Protein AF-A0A2V3UA04-F1 (afdb_monomer_lite)

Structure (mmCIF, N/CA/C/O backbone):
data_AF-A0A2V3UA04-F1
#
_entry.id   AF-A0A2V3UA04-F1
#
loop_
_atom_site.group_PDB
_atom_site.id
_atom_site.type_symbol
_atom_site.label_atom_id
_atom_site.label_alt_id
_atom_site.label_comp_id
_atom_site.label_asym_id
_atom_site.label_entity_id
_atom_site.label_seq_id
_atom_site.pdbx_PDB_ins_code
_atom_site.Cartn_x
_atom_site.Cartn_y
_atom_site.Cartn_z
_atom_site.occupancy
_atom_site.B_iso_or_equiv
_atom_site.auth_seq_id
_atom_site.auth_comp_id
_atom_site.auth_asym_id
_atom_site.auth_atom_id
_atom_site.pdbx_PDB_model_num
ATOM 1 N N . MET A 1 1 ? -0.237 -4.476 -27.312 1.00 54.16 1 MET A N 1
ATOM 2 C CA . MET A 1 1 ? 0.083 -3.235 -26.568 1.00 54.16 1 MET A CA 1
ATOM 3 C C . MET A 1 1 ? 1.028 -3.452 -25.384 1.00 54.16 1 MET A C 1
ATOM 5 O O . MET A 1 1 ? 1.980 -2.697 -25.286 1.00 54.16 1 MET A O 1
ATOM 9 N N . PHE A 1 2 ? 0.865 -4.480 -24.538 1.00 54.19 2 PHE A N 1
ATOM 10 C CA . PHE A 1 2 ? 1.756 -4.680 -23.375 1.00 54.19 2 PHE A CA 1
ATOM 11 C C . PHE A 1 2 ? 3.191 -5.152 -23.699 1.00 54.19 2 PHE A C 1
ATOM 13 O O . PHE A 1 2 ? 4.111 -4.818 -22.963 1.00 54.19 2 PHE A O 1
ATOM 20 N N . GLY A 1 3 ? 3.420 -5.860 -24.814 1.00 55.09 3 GLY A N 1
ATOM 21 C CA . GLY A 1 3 ? 4.764 -6.340 -25.191 1.00 55.09 3 GLY A CA 1
ATOM 22 C C . GLY A 1 3 ? 5.739 -5.249 -25.660 1.00 55.09 3 GLY A C 1
ATOM 23 O O . GLY A 1 3 ? 6.942 -5.384 -25.476 1.00 55.09 3 GLY A O 1
ATOM 24 N N . ALA A 1 4 ? 5.235 -4.139 -26.211 1.00 56.72 4 ALA A N 1
ATOM 25 C CA . ALA A 1 4 ? 6.080 -3.044 -26.696 1.00 56.72 4 ALA A CA 1
ATOM 26 C C . ALA A 1 4 ? 6.646 -2.181 -25.553 1.00 56.72 4 ALA A C 1
ATOM 28 O O . ALA A 1 4 ? 7.722 -1.611 -25.698 1.00 56.72 4 ALA A O 1
ATOM 29 N N . LEU A 1 5 ? 5.974 -2.134 -24.393 1.00 55.94 5 LEU A N 1
ATOM 30 C CA . LEU A 1 5 ? 6.464 -1.401 -23.218 1.00 55.94 5 LEU A CA 1
ATOM 31 C C . LEU A 1 5 ? 7.797 -1.965 -22.694 1.00 55.94 5 LEU A C 1
ATOM 33 O O . LEU A 1 5 ? 8.631 -1.213 -22.198 1.00 55.94 5 LEU A O 1
ATOM 37 N N . PHE A 1 6 ? 8.018 -3.274 -22.843 1.00 56.72 6 PHE A N 1
ATOM 38 C CA . PHE A 1 6 ? 9.241 -3.946 -22.396 1.00 56.72 6 PHE A CA 1
ATOM 39 C C . PHE A 1 6 ? 10.462 -3.670 -23.281 1.00 56.72 6 PHE A C 1
ATOM 41 O O . PHE A 1 6 ? 11.583 -3.882 -22.833 1.00 56.72 6 PHE A O 1
ATOM 48 N N . LEU A 1 7 ? 10.267 -3.181 -24.511 1.00 62.06 7 LEU A N 1
ATOM 49 C CA . LEU A 1 7 ? 11.357 -2.916 -25.458 1.00 62.06 7 LEU A CA 1
ATOM 50 C C . LEU A 1 7 ? 11.859 -1.466 -25.425 1.00 62.06 7 LEU A C 1
ATOM 52 O O . LEU A 1 7 ? 12.916 -1.183 -25.981 1.00 62.06 7 LEU A O 1
ATOM 56 N N . VAL A 1 8 ? 11.117 -0.549 -24.794 1.00 74.31 8 VAL A N 1
ATOM 57 C CA . VAL A 1 8 ? 11.408 0.899 -24.840 1.00 74.31 8 VAL A CA 1
ATOM 58 C C . VAL A 1 8 ? 11.777 1.467 -23.466 1.00 74.31 8 VAL A C 1
ATOM 60 O O . VAL A 1 8 ? 12.447 2.495 -23.379 1.00 74.31 8 VAL A O 1
ATOM 63 N N . LEU A 1 9 ? 11.372 0.815 -22.373 1.00 83.44 9 LEU A N 1
ATOM 64 C CA . LEU A 1 9 ? 11.685 1.299 -21.031 1.00 83.44 9 LEU A CA 1
ATOM 65 C C . LEU A 1 9 ? 13.123 0.939 -20.622 1.00 83.44 9 LEU A C 1
ATOM 67 O O . LEU A 1 9 ? 13.542 -0.206 -20.806 1.00 83.44 9 LEU A O 1
ATOM 71 N N . PRO A 1 10 ? 13.876 1.873 -20.006 1.00 89.75 10 PRO A N 1
ATOM 72 C CA . PRO A 1 10 ? 15.191 1.572 -19.456 1.00 89.75 10 PRO A CA 1
ATOM 73 C C . PRO A 1 10 ? 15.128 0.413 -18.458 1.00 89.75 10 PRO A C 1
ATOM 75 O O . PRO A 1 10 ? 14.186 0.317 -17.666 1.00 89.75 10 PRO A O 1
ATOM 78 N N . ALA A 1 11 ? 16.171 -0.421 -18.430 1.00 89.25 11 ALA A N 1
ATOM 79 C CA . ALA A 1 11 ? 16.229 -1.600 -17.564 1.00 89.25 11 ALA A CA 1
ATOM 80 C C . ALA A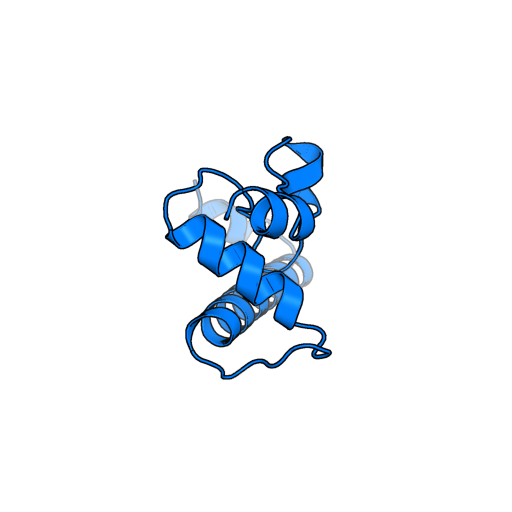 1 11 ? 15.950 -1.278 -16.083 1.00 89.25 11 ALA A C 1
ATOM 82 O O . ALA A 1 11 ? 15.252 -2.032 -15.412 1.00 89.25 11 ALA A O 1
ATOM 83 N N . GLY A 1 12 ? 16.418 -0.126 -15.584 1.00 92.31 12 GLY A N 1
ATOM 84 C CA . GLY A 1 12 ? 16.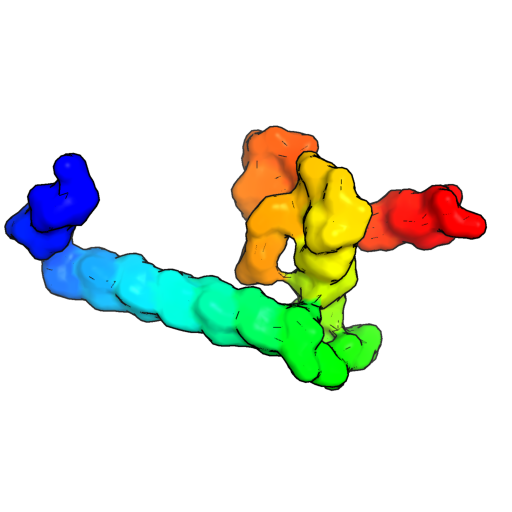139 0.322 -14.215 1.00 92.31 12 GLY A CA 1
ATOM 85 C C . GLY A 1 12 ? 14.654 0.598 -13.941 1.00 92.31 12 GLY A C 1
ATOM 86 O O . GLY A 1 12 ? 14.157 0.252 -12.872 1.00 92.31 12 GLY A O 1
ATOM 87 N N . VAL A 1 13 ? 13.920 1.156 -14.911 1.00 91.25 13 VAL A N 1
ATOM 88 C CA . VAL A 1 13 ? 12.470 1.392 -14.791 1.00 91.25 13 VAL A CA 1
ATOM 89 C C . VAL A 1 13 ? 11.721 0.064 -14.785 1.00 91.25 13 VAL A C 1
ATOM 91 O O . VAL A 1 13 ? 10.855 -0.148 -13.939 1.00 91.25 13 VAL A O 1
ATOM 94 N N . LEU A 1 14 ? 12.088 -0.855 -15.682 1.00 89.12 14 LEU A N 1
ATOM 95 C CA . LEU A 1 14 ? 11.507 -2.198 -15.725 1.00 89.12 14 LEU A CA 1
ATOM 96 C C . LEU A 1 14 ? 11.761 -2.964 -14.423 1.00 89.12 14 LEU A C 1
ATOM 98 O O . LEU A 1 14 ? 10.831 -3.547 -13.869 1.00 89.12 14 LEU A O 1
ATOM 102 N N . ALA A 1 15 ? 12.988 -2.910 -13.898 1.00 92.50 15 ALA A N 1
ATOM 103 C CA . ALA A 1 15 ? 13.337 -3.517 -12.619 1.00 92.50 15 ALA A CA 1
ATOM 104 C C . ALA A 1 15 ? 12.529 -2.908 -11.462 1.00 92.50 15 ALA A C 1
ATOM 106 O O . ALA A 1 15 ? 12.012 -3.646 -10.626 1.00 92.50 15 ALA A O 1
ATOM 107 N N . GLY A 1 16 ? 12.356 -1.583 -11.439 1.00 94.75 16 GLY A N 1
ATOM 108 C CA . GLY A 1 16 ? 11.530 -0.895 -10.445 1.0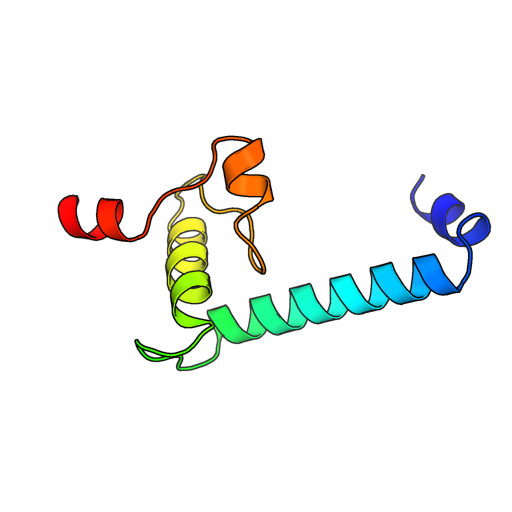0 94.75 16 GLY A CA 1
ATOM 109 C C . GLY A 1 16 ? 10.052 -1.294 -10.509 1.00 94.75 16 GLY A C 1
ATOM 110 O O . GLY A 1 16 ? 9.453 -1.588 -9.476 1.00 94.75 16 GLY A O 1
ATOM 111 N N . LEU A 1 17 ? 9.470 -1.370 -11.711 1.00 93.38 17 LEU A N 1
ATOM 112 C CA . LEU A 1 17 ? 8.091 -1.828 -11.912 1.00 93.38 17 LEU A CA 1
ATOM 113 C C . LEU A 1 17 ? 7.913 -3.291 -11.489 1.00 93.38 17 LEU A C 1
ATOM 115 O O . LEU A 1 17 ? 6.954 -3.610 -10.788 1.00 93.38 17 LEU A O 1
ATOM 119 N N . ALA A 1 18 ? 8.847 -4.169 -11.864 1.00 94.19 18 ALA A N 1
ATOM 120 C CA . ALA A 1 18 ? 8.824 -5.574 -11.471 1.00 94.19 18 ALA A CA 1
ATOM 121 C C . ALA A 1 18 ? 8.936 -5.734 -9.949 1.00 94.19 18 ALA A C 1
ATOM 123 O O . ALA A 1 18 ? 8.137 -6.446 -9.344 1.00 94.19 18 ALA A O 1
ATOM 124 N N . LEU A 1 19 ? 9.872 -5.024 -9.312 1.00 96.75 19 LEU A N 1
ATOM 125 C CA . LEU A 1 19 ? 10.027 -5.036 -7.860 1.00 96.75 19 LEU A CA 1
ATOM 126 C C . LEU A 1 19 ? 8.775 -4.498 -7.155 1.00 96.75 19 LEU A C 1
ATOM 128 O O . LEU A 1 19 ? 8.311 -5.099 -6.188 1.00 96.75 19 LEU A O 1
ATOM 132 N N . GLY A 1 20 ? 8.194 -3.406 -7.657 1.00 95.56 20 GLY A N 1
ATOM 133 C CA . GLY A 1 20 ? 6.944 -2.851 -7.141 1.00 95.56 20 GLY A CA 1
ATOM 134 C C . GLY A 1 20 ? 5.775 -3.832 -7.257 1.00 95.56 20 GLY A C 1
ATOM 135 O O . GLY A 1 20 ? 4.996 -3.979 -6.316 1.00 95.56 20 GLY A O 1
ATOM 136 N N . TYR A 1 21 ? 5.684 -4.560 -8.371 1.00 96.06 21 TYR A N 1
ATOM 137 C CA . TYR A 1 21 ? 4.669 -5.592 -8.571 1.00 96.06 21 TYR A CA 1
ATOM 138 C C . TYR A 1 21 ? 4.856 -6.788 -7.626 1.00 96.06 21 TYR A C 1
ATOM 140 O O . TYR A 1 21 ? 3.890 -7.260 -7.026 1.00 96.06 21 TYR A O 1
ATOM 148 N N . LEU A 1 22 ? 6.098 -7.234 -7.413 1.00 97.44 22 LEU A N 1
ATOM 149 C CA . LEU A 1 22 ? 6.403 -8.280 -6.433 1.00 97.44 22 LEU A CA 1
ATOM 150 C C . LEU A 1 22 ? 6.057 -7.838 -5.006 1.00 97.44 22 LEU A C 1
ATOM 152 O O . LEU A 1 22 ? 5.444 -8.603 -4.262 1.00 97.44 22 LEU A O 1
ATOM 156 N N . ALA A 1 23 ? 6.385 -6.598 -4.632 1.00 96.44 23 ALA A N 1
ATOM 157 C CA . ALA A 1 23 ? 6.007 -6.029 -3.341 1.00 96.44 23 ALA A CA 1
ATOM 158 C C . ALA A 1 23 ? 4.480 -5.960 -3.171 1.00 96.44 23 ALA A C 1
ATOM 160 O O . ALA A 1 23 ? 3.966 -6.301 -2.105 1.00 96.44 23 ALA A O 1
ATOM 161 N N . TYR A 1 24 ? 3.751 -5.582 -4.227 1.00 97.06 24 TYR A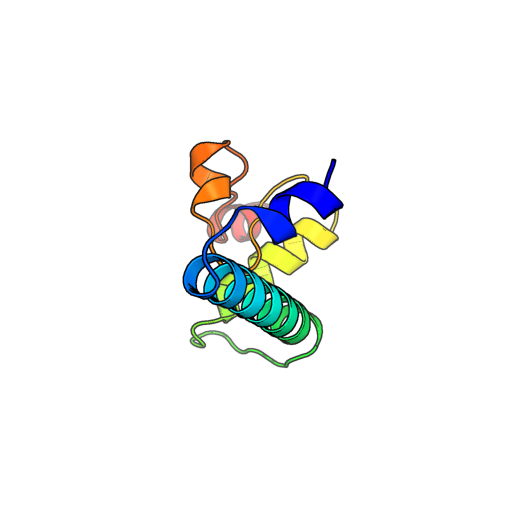 N 1
ATOM 162 C CA . TYR A 1 24 ? 2.290 -5.610 -4.250 1.00 97.06 24 TYR A CA 1
ATOM 163 C C . TYR A 1 24 ? 1.741 -7.021 -3.994 1.00 97.06 24 TYR A C 1
ATOM 165 O O . TYR A 1 24 ? 0.932 -7.189 -3.082 1.00 97.06 24 TYR A O 1
ATOM 173 N N . ILE A 1 25 ? 2.216 -8.040 -4.724 1.00 97.81 25 ILE A N 1
ATOM 174 C CA . ILE A 1 25 ? 1.786 -9.437 -4.533 1.00 97.81 25 ILE A CA 1
ATOM 175 C C . ILE A 1 25 ? 2.092 -9.912 -3.111 1.00 97.81 25 ILE A C 1
ATOM 177 O O . ILE A 1 25 ? 1.229 -10.500 -2.459 1.00 97.81 25 ILE A O 1
ATOM 181 N N . ALA A 1 26 ? 3.302 -9.653 -2.613 1.00 97.31 26 ALA A N 1
ATOM 182 C CA . ALA A 1 26 ? 3.715 -10.079 -1.281 1.00 97.31 26 ALA A CA 1
ATOM 183 C C . ALA A 1 26 ? 2.841 -9.448 -0.187 1.00 97.31 26 ALA A C 1
ATOM 185 O O . ALA A 1 26 ? 2.371 -10.147 0.712 1.00 97.31 26 ALA A O 1
ATOM 186 N N . ALA A 1 27 ? 2.569 -8.144 -0.282 1.00 96.94 27 ALA A N 1
ATOM 187 C CA . ALA A 1 27 ? 1.691 -7.448 0.649 1.00 96.94 27 ALA A CA 1
ATOM 188 C C . ALA A 1 27 ? 0.248 -7.961 0.566 1.00 96.94 27 ALA A C 1
ATOM 190 O O . ALA A 1 27 ? -0.353 -8.217 1.607 1.00 96.94 27 ALA A O 1
ATOM 191 N N . HIS A 1 28 ? -0.278 -8.169 -0.647 1.00 97.62 28 HIS A N 1
ATOM 192 C CA . HIS A 1 28 ? -1.604 -8.745 -0.878 1.00 97.62 28 HIS A CA 1
ATOM 193 C C . HIS A 1 28 ? -1.735 -10.125 -0.219 1.00 97.62 28 HIS A C 1
ATOM 195 O O . HIS A 1 28 ? -2.660 -10.383 0.551 1.00 97.62 28 HIS A O 1
ATOM 201 N N . HIS A 1 29 ? -0.746 -10.991 -0.438 1.00 97.81 29 HIS A N 1
ATOM 202 C CA . HIS A 1 29 ? -0.677 -12.300 0.198 1.00 97.81 29 HIS A CA 1
ATOM 203 C C . HIS A 1 29 ? -0.621 -12.183 1.732 1.00 97.81 29 HIS A C 1
ATOM 205 O O . HIS A 1 29 ? -1.373 -12.855 2.439 1.00 97.81 29 HIS A O 1
ATOM 211 N N . ALA A 1 30 ? 0.220 -11.297 2.271 1.00 97.69 30 ALA A N 1
ATOM 212 C CA . ALA A 1 30 ? 0.333 -11.092 3.713 1.00 97.69 30 ALA A CA 1
ATOM 213 C C . ALA A 1 30 ? -0.992 -10.633 4.346 1.00 97.69 30 ALA A C 1
ATOM 215 O O . ALA A 1 30 ? -1.403 -11.179 5.371 1.00 97.69 30 ALA A O 1
ATOM 216 N N . VAL A 1 31 ? -1.700 -9.672 3.742 1.00 97.06 31 VAL A N 1
ATOM 217 C CA . VAL A 1 31 ? -2.964 -9.169 4.308 1.00 97.06 31 VAL A CA 1
ATOM 218 C C . VAL A 1 31 ? -4.086 -10.209 4.286 1.00 97.06 31 VAL A C 1
ATOM 220 O O . VAL A 1 31 ? -4.916 -10.209 5.198 1.00 97.06 31 VAL A O 1
ATOM 223 N N . HIS A 1 32 ? -4.078 -11.132 3.321 1.00 96.75 32 HIS A N 1
ATOM 224 C CA . HIS A 1 32 ? -5.013 -12.256 3.289 1.00 96.75 32 HIS A CA 1
ATOM 225 C C . HIS A 1 32 ? -4.661 -13.359 4.288 1.00 96.75 32 HIS A C 1
ATOM 227 O O . HIS A 1 32 ? -5.536 -13.836 5.011 1.00 96.75 32 HIS A O 1
ATOM 233 N N . HIS A 1 33 ? -3.394 -13.770 4.341 1.00 96.94 33 HIS A N 1
ATOM 234 C CA . HIS A 1 33 ? -3.028 -15.053 4.944 1.00 96.94 33 HIS A CA 1
ATOM 235 C C . HIS A 1 33 ? -2.319 -14.937 6.296 1.00 96.94 33 HIS A C 1
ATOM 237 O O . HIS A 1 33 ? -2.327 -15.892 7.073 1.00 96.94 33 HIS A O 1
ATOM 243 N N . TRP A 1 34 ? -1.724 -13.790 6.634 1.00 97.19 34 TRP A N 1
ATOM 244 C CA . TRP A 1 34 ? -1.001 -13.641 7.899 1.00 97.19 34 TRP A CA 1
ATOM 245 C C . TRP A 1 34 ? -1.911 -13.216 9.052 1.00 97.19 34 TRP A C 1
ATOM 247 O O . TRP A 1 34 ? -2.869 -12.451 8.894 1.00 97.19 34 TRP A O 1
ATOM 257 N N . ARG A 1 35 ? -1.571 -13.659 10.266 1.00 95.75 35 ARG A N 1
ATOM 258 C CA . ARG A 1 35 ? -2.191 -13.194 11.516 1.00 95.75 35 ARG A CA 1
ATOM 259 C C . ARG A 1 35 ? -1.563 -11.866 11.951 1.00 95.75 35 ARG A C 1
ATOM 261 O O . ARG A 1 35 ? -0.604 -11.842 12.708 1.00 95.75 35 ARG A O 1
ATOM 268 N N . ILE A 1 36 ? -2.109 -10.763 11.446 1.00 94.81 36 ILE A N 1
ATOM 269 C CA . ILE A 1 36 ? -1.654 -9.398 11.750 1.00 94.81 36 ILE A CA 1
ATOM 270 C C . ILE A 1 36 ? -2.541 -8.809 12.857 1.00 94.81 36 ILE A C 1
ATOM 272 O O . ILE A 1 36 ? -3.751 -8.683 12.666 1.00 94.81 36 ILE A O 1
ATOM 276 N N . ALA A 1 37 ? -1.942 -8.460 13.999 1.00 93.00 37 ALA A N 1
ATOM 277 C CA . ALA A 1 37 ? -2.632 -7.926 15.177 1.00 93.00 37 ALA A CA 1
ATOM 278 C C . ALA A 1 37 ? -2.681 -6.380 15.191 1.00 93.00 37 ALA A C 1
ATOM 280 O O . ALA A 1 37 ? -1.856 -5.739 14.525 1.00 93.00 37 ALA A O 1
ATOM 281 N N . PRO A 1 38 ? -3.612 -5.763 15.952 1.00 92.94 38 PRO A N 1
ATOM 282 C CA . PRO A 1 38 ? -3.615 -4.319 16.186 1.00 92.94 38 PRO A CA 1
ATOM 283 C C . PRO A 1 38 ? -2.251 -3.817 16.683 1.00 92.94 38 PRO A C 1
ATOM 285 O O . PRO A 1 38 ? -1.605 -4.474 17.493 1.00 92.94 38 PRO A O 1
ATOM 288 N N . GLY A 1 39 ? -1.808 -2.660 16.187 1.00 90.44 39 GLY A N 1
ATOM 289 C CA . GLY A 1 39 ? -0.480 -2.097 16.476 1.00 90.44 39 GLY A CA 1
ATOM 290 C C . GLY A 1 39 ? 0.601 -2.465 15.452 1.00 90.44 39 GLY A C 1
ATOM 291 O O . GLY A 1 39 ? 1.599 -1.759 15.345 1.00 90.44 39 GLY A O 1
ATOM 292 N N . HIS A 1 40 ? 0.390 -3.495 14.625 1.00 93.88 40 HIS A N 1
ATOM 293 C CA . HIS A 1 40 ? 1.285 -3.781 13.503 1.00 93.88 40 HIS A CA 1
ATOM 294 C C . HIS A 1 40 ? 1.068 -2.785 12.354 1.00 93.88 40 HIS A C 1
ATOM 296 O O . HIS A 1 40 ? -0.066 -2.461 12.000 1.00 93.88 40 HIS A O 1
ATOM 302 N N . LEU A 1 41 ? 2.148 -2.388 11.676 1.00 91.06 41 LEU A N 1
ATOM 303 C CA . LEU A 1 41 ? 2.122 -1.424 10.561 1.00 91.06 41 LEU A CA 1
ATOM 304 C C . LEU A 1 41 ? 1.169 -1.805 9.409 1.00 91.06 41 LEU A C 1
ATOM 306 O O . LEU A 1 41 ? 0.597 -0.941 8.751 1.00 91.06 41 LEU A O 1
ATOM 310 N N . LEU A 1 42 ? 0.961 -3.104 9.182 1.00 93.31 42 LEU A N 1
ATOM 311 C CA . LEU A 1 42 ? 0.134 -3.644 8.102 1.00 93.31 42 LEU A CA 1
ATOM 312 C C . LEU A 1 42 ? -1.318 -3.850 8.532 1.00 93.31 42 LEU A C 1
ATOM 314 O O . LEU A 1 42 ? -2.169 -4.134 7.692 1.00 93.31 42 LEU A O 1
ATOM 318 N N . TYR A 1 43 ? -1.625 -3.701 9.825 1.00 94.12 43 TYR A N 1
ATOM 319 C CA . TYR A 1 43 ? -2.959 -3.966 10.352 1.00 94.12 43 TYR A CA 1
ATOM 320 C C . TYR A 1 43 ? -4.013 -3.112 9.645 1.00 94.12 43 TYR A C 1
ATOM 322 O O . TYR A 1 43 ? -5.049 -3.615 9.216 1.00 94.12 43 TYR A O 1
ATOM 330 N N . GLY A 1 44 ? -3.713 -1.829 9.426 1.00 94.06 44 GLY A N 1
ATOM 331 C CA . GLY A 1 44 ? -4.618 -0.936 8.711 1.00 94.06 44 GLY A CA 1
ATOM 332 C C . GLY A 1 44 ? -4.862 -1.349 7.256 1.00 94.06 44 GLY A C 1
ATOM 333 O O . GLY A 1 44 ? -5.985 -1.217 6.778 1.00 94.06 44 GLY A O 1
ATOM 334 N N . LEU A 1 45 ? -3.842 -1.853 6.552 1.00 95.12 45 LEU A N 1
ATOM 335 C CA . LEU A 1 45 ? -3.998 -2.368 5.185 1.00 95.12 45 LEU A CA 1
ATOM 336 C C . LEU A 1 45 ? -4.854 -3.637 5.183 1.00 95.12 45 LEU A C 1
ATOM 338 O O . LEU A 1 45 ? -5.783 -3.738 4.389 1.00 95.12 45 LEU A O 1
ATOM 342 N N . LYS A 1 46 ? -4.626 -4.542 6.143 1.00 95.81 46 LYS A N 1
ATOM 343 C CA . LYS A 1 46 ? -5.413 -5.769 6.290 1.00 95.81 46 LYS A CA 1
ATOM 344 C C . LYS A 1 46 ? -6.903 -5.503 6.453 1.00 95.81 46 LYS A C 1
ATOM 346 O O . LYS A 1 46 ? -7.705 -6.110 5.751 1.00 95.81 46 LYS A O 1
ATOM 351 N N . ILE A 1 47 ? -7.282 -4.604 7.360 1.00 94.56 47 ILE A N 1
ATOM 352 C CA . ILE A 1 47 ? -8.703 -4.329 7.595 1.00 94.56 47 ILE A CA 1
ATOM 353 C C . ILE A 1 47 ? -9.349 -3.674 6.368 1.00 94.56 47 ILE A C 1
ATOM 355 O O . ILE A 1 47 ? -10.443 -4.075 5.985 1.00 94.56 47 ILE A O 1
ATOM 359 N N . ARG A 1 48 ? -8.672 -2.720 5.714 1.00 95.12 48 ARG A N 1
ATOM 360 C CA . ARG A 1 48 ? -9.196 -2.073 4.496 1.00 95.12 48 ARG A CA 1
ATOM 361 C C . ARG A 1 48 ? -9.372 -3.060 3.347 1.00 95.12 48 ARG A C 1
ATOM 363 O O . ARG A 1 48 ? -10.418 -3.058 2.711 1.00 95.12 48 ARG A O 1
ATOM 370 N N . HIS A 1 49 ? -8.392 -3.932 3.137 1.00 95.94 49 HIS A N 1
ATOM 371 C CA . HIS A 1 49 ? -8.457 -4.951 2.095 1.00 95.94 49 HIS A CA 1
ATOM 372 C C . HIS A 1 49 ? -9.552 -5.988 2.372 1.00 95.94 49 HIS A C 1
ATOM 374 O O . HIS A 1 49 ? -10.298 -6.380 1.480 1.00 95.94 49 HIS A O 1
ATOM 380 N N . ALA A 1 50 ? -9.732 -6.373 3.638 1.00 94.62 50 ALA A N 1
ATOM 381 C CA . ALA A 1 50 ? -10.852 -7.218 4.034 1.00 94.62 50 ALA A CA 1
ATOM 382 C C . ALA A 1 50 ? -12.212 -6.548 3.763 1.00 94.62 50 ALA A C 1
ATOM 384 O O . ALA A 1 50 ? -13.147 -7.238 3.377 1.00 94.62 50 ALA A O 1
ATOM 385 N N . MET A 1 51 ? -12.338 -5.223 3.929 1.00 92.44 51 MET A N 1
ATOM 386 C CA . MET A 1 51 ? -13.562 -4.493 3.560 1.00 92.44 51 MET A CA 1
ATOM 387 C C . MET A 1 51 ? -13.832 -4.560 2.059 1.00 92.44 51 MET A C 1
ATOM 389 O O . MET A 1 51 ? -14.944 -4.897 1.670 1.00 92.44 51 MET A O 1
ATOM 393 N N . HIS A 1 52 ? -12.810 -4.303 1.241 1.00 94.69 52 HIS A N 1
ATOM 394 C CA . HIS A 1 52 ? -12.907 -4.406 -0.212 1.00 94.69 52 HIS A CA 1
ATOM 395 C C . HIS A 1 52 ? -13.438 -5.788 -0.642 1.00 94.69 52 HIS A C 1
ATOM 397 O O . HIS A 1 52 ? -14.423 -5.894 -1.369 1.00 94.69 52 HIS A O 1
ATOM 403 N N . HIS A 1 53 ? -12.883 -6.868 -0.082 1.00 95.31 53 HIS A N 1
ATOM 404 C CA . HIS A 1 53 ? -13.345 -8.232 -0.369 1.00 95.31 53 HIS A CA 1
ATOM 405 C C . HIS A 1 53 ? -14.729 -8.587 0.182 1.00 95.31 53 HIS A C 1
ATOM 407 O O . HIS A 1 53 ? -15.330 -9.552 -0.286 1.00 95.31 53 HIS A O 1
ATOM 413 N N . ARG A 1 54 ? -15.260 -7.832 1.151 1.00 91.88 54 ARG A N 1
ATOM 414 C CA . ARG A 1 54 ? -16.651 -7.996 1.605 1.00 91.88 54 ARG A CA 1
ATOM 415 C C . ARG A 1 54 ? -17.675 -7.437 0.611 1.00 91.88 54 ARG A C 1
ATOM 417 O O . ARG A 1 54 ? -18.865 -7.562 0.872 1.00 91.88 54 ARG A O 1
ATOM 424 N N . GLY A 1 55 ? -17.229 -6.867 -0.510 1.00 83.62 55 GLY A N 1
ATOM 425 C CA . GLY A 1 55 ? -18.095 -6.326 -1.557 1.00 83.62 55 GLY A CA 1
ATOM 426 C C . GLY A 1 55 ? -18.300 -4.816 -1.467 1.00 83.62 55 GLY A C 1
ATOM 427 O O . GLY A 1 55 ? -19.115 -4.275 -2.206 1.00 83.62 55 GLY A O 1
ATOM 428 N N . ASP A 1 56 ? -17.566 -4.123 -0.591 1.00 85.31 56 ASP A N 1
ATOM 429 C CA . ASP A 1 56 ? -17.519 -2.667 -0.639 1.00 85.31 56 ASP A CA 1
ATOM 430 C C . ASP A 1 56 ? -16.648 -2.230 -1.836 1.00 85.31 56 ASP A C 1
ATOM 432 O O . ASP A 1 56 ? -15.456 -2.542 -1.883 1.00 85.31 56 ASP A O 1
ATOM 436 N N . GLU A 1 57 ? -17.195 -1.449 -2.773 1.00 93.94 57 GLU A N 1
ATOM 437 C CA . GLU A 1 57 ? -16.441 -0.829 -3.884 1.00 93.94 57 GLU A CA 1
ATOM 438 C C . GLU A 1 57 ? -15.581 0.362 -3.406 1.00 93.94 57 GLU A C 1
ATOM 440 O O . GLU A 1 57 ? -15.689 1.494 -3.873 1.00 93.94 57 GLU A O 1
ATOM 445 N N . VAL A 1 58 ? -14.745 0.117 -2.400 1.00 95.00 58 VAL A N 1
ATOM 446 C CA . VAL A 1 58 ? -13.869 1.093 -1.741 1.00 95.00 58 VAL A CA 1
ATOM 447 C C . VAL A 1 58 ? -12.531 0.443 -1.401 1.00 95.00 58 VAL A C 1
ATOM 449 O O . VAL A 1 58 ? -12.429 -0.780 -1.331 1.00 95.00 58 VAL A O 1
ATOM 452 N N . ASN A 1 59 ? -11.525 1.264 -1.090 1.00 96.44 59 ASN A N 1
ATOM 453 C CA . ASN A 1 59 ? -10.203 0.827 -0.636 1.00 96.44 59 ASN A CA 1
ATOM 454 C C . ASN A 1 59 ? -9.543 -0.193 -1.585 1.00 96.44 59 ASN A C 1
ATOM 456 O O . ASN A 1 59 ? -9.079 -1.246 -1.149 1.00 96.44 59 ASN A O 1
ATOM 460 N N . PHE A 1 60 ? -9.489 0.130 -2.877 1.00 96.69 60 PHE A N 1
ATOM 461 C CA . PHE A 1 60 ? -8.857 -0.699 -3.905 1.00 96.69 60 PHE A CA 1
ATOM 462 C C . PHE A 1 60 ? -7.334 -0.803 -3.715 1.00 96.69 60 PHE A C 1
ATOM 464 O O . PHE A 1 60 ? -6.690 -1.741 -4.190 1.00 96.69 60 PHE A O 1
ATOM 471 N N . GLY A 1 61 ? -6.7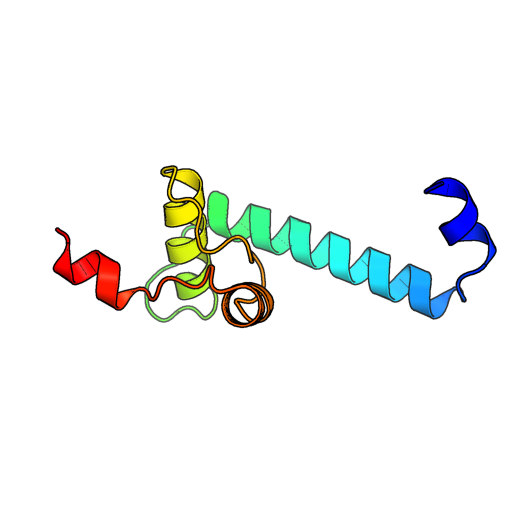25 0.171 -3.036 1.00 96.38 61 GLY A N 1
ATOM 472 C CA . GLY A 1 61 ? -5.298 0.198 -2.763 1.00 96.38 61 GLY A CA 1
ATOM 473 C C . GLY A 1 61 ? -4.865 -0.815 -1.699 1.00 96.38 61 GLY A C 1
ATOM 474 O O . GLY A 1 61 ? -5.216 -0.707 -0.525 1.00 96.38 61 GLY A O 1
ATOM 475 N N . VAL A 1 62 ? -4.007 -1.762 -2.092 1.00 96.88 62 VAL A N 1
ATOM 476 C CA . VAL A 1 62 ? -3.521 -2.839 -1.204 1.00 96.88 62 VAL A CA 1
ATOM 477 C C . VAL A 1 62 ? -2.302 -2.420 -0.374 1.00 96.88 62 VAL A C 1
ATOM 479 O O . VAL A 1 62 ? -2.222 -2.716 0.816 1.00 96.88 62 VAL A O 1
ATOM 482 N N . ILE A 1 63 ? -1.339 -1.727 -0.992 1.00 95.75 63 ILE A N 1
ATOM 483 C CA . ILE A 1 63 ? -0.076 -1.316 -0.341 1.00 95.75 63 ILE A CA 1
ATOM 484 C C . ILE A 1 63 ? -0.109 0.120 0.185 1.00 95.75 63 ILE A C 1
ATOM 486 O O . ILE A 1 63 ? 0.673 0.500 1.051 1.00 95.75 63 ILE A O 1
ATOM 490 N N . THR A 1 64 ? -1.012 0.935 -0.351 1.00 94.81 64 THR A N 1
ATOM 491 C CA . THR A 1 64 ? -1.186 2.341 0.004 1.00 94.81 64 THR A CA 1
ATOM 492 C C . THR A 1 64 ? -2.614 2.763 -0.292 1.00 94.81 64 THR A C 1
ATOM 494 O O . THR A 1 64 ? -3.274 2.185 -1.143 1.00 94.81 64 THR A O 1
ATOM 497 N N . THR A 1 65 ? -3.061 3.818 0.378 1.00 95.88 65 THR A N 1
ATOM 498 C CA . THR A 1 65 ? -4.384 4.436 0.192 1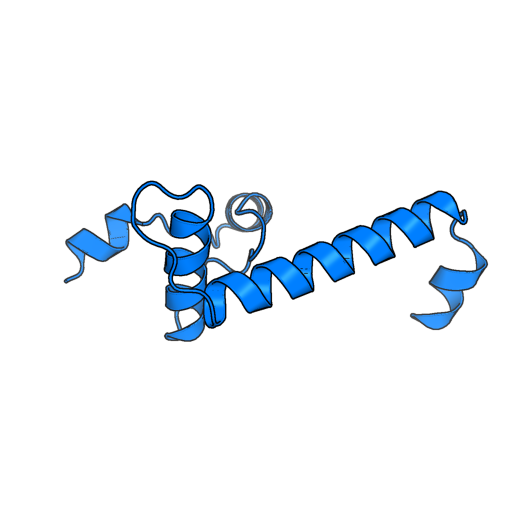.00 95.88 65 THR A CA 1
ATOM 499 C C . THR A 1 65 ? -4.288 5.748 -0.593 1.00 95.88 65 THR A C 1
ATOM 501 O O . THR A 1 65 ? -5.222 6.545 -0.596 1.00 95.88 65 THR A O 1
ATOM 504 N N . ALA A 1 66 ? -3.129 6.032 -1.199 1.00 97.50 66 ALA A N 1
ATOM 505 C CA . ALA A 1 66 ? -2.894 7.264 -1.950 1.00 97.50 66 ALA A CA 1
ATOM 506 C C . ALA A 1 66 ? -3.885 7.399 -3.113 1.00 97.50 66 ALA A C 1
ATOM 508 O O . ALA A 1 66 ? -4.630 8.374 -3.171 1.00 97.50 66 ALA A O 1
ATOM 509 N N . TRP A 1 67 ? -3.962 6.381 -3.971 1.00 97.44 67 TRP A N 1
ATOM 510 C CA . TRP A 1 67 ? -4.875 6.380 -5.113 1.00 97.44 67 TRP A CA 1
ATOM 511 C C . TRP A 1 67 ? -6.339 6.350 -4.693 1.00 97.44 67 TRP A C 1
ATOM 513 O O . TRP A 1 67 ? -7.145 7.046 -5.297 1.00 97.44 67 TRP A O 1
ATOM 523 N N . ASP A 1 68 ? -6.669 5.673 -3.592 1.00 97.44 68 ASP A N 1
ATOM 524 C CA . ASP A 1 68 ? -8.032 5.718 -3.064 1.00 97.44 68 ASP A CA 1
ATOM 525 C C . ASP A 1 68 ? -8.471 7.131 -2.668 1.00 97.44 68 ASP A C 1
ATOM 527 O O . ASP A 1 68 ? -9.636 7.489 -2.804 1.00 97.44 68 ASP A O 1
ATOM 531 N N . ARG A 1 69 ? -7.550 7.969 -2.181 1.00 97.19 69 ARG A N 1
ATOM 532 C CA . ARG A 1 69 ? -7.862 9.377 -1.896 1.00 97.19 69 ARG A CA 1
ATOM 533 C C . ARG A 1 69 ? -7.972 10.205 -3.166 1.00 97.19 69 ARG A C 1
ATOM 535 O O . ARG A 1 69 ? -8.871 11.030 -3.254 1.00 97.19 69 ARG A O 1
ATOM 542 N N . VAL A 1 70 ? -7.081 9.977 -4.132 1.00 98.38 70 VAL A N 1
ATOM 543 C CA . VAL A 1 70 ? -7.095 10.685 -5.423 1.00 98.38 70 VAL A CA 1
ATOM 544 C C . VAL A 1 70 ? -8.403 10.429 -6.172 1.00 98.38 70 VAL A C 1
ATOM 546 O O . VAL A 1 70 ? -8.978 11.361 -6.722 1.00 98.38 70 VAL A O 1
ATOM 549 N N . PHE A 1 71 ? -8.893 9.190 -6.155 1.00 97.88 71 PHE A N 1
ATOM 550 C CA . PHE A 1 71 ? -10.090 8.782 -6.892 1.00 97.88 71 PHE A CA 1
ATOM 551 C C . PHE A 1 71 ? -11.366 8.737 -6.039 1.00 97.88 71 PHE A C 1
ATOM 553 O O . PHE A 1 71 ? -12.408 8.314 -6.526 1.00 97.88 71 PHE A O 1
ATOM 560 N N . GLY A 1 72 ? -11.314 9.176 -4.776 1.00 96.69 72 GLY A N 1
ATOM 561 C CA . GLY A 1 72 ? -12.498 9.252 -3.912 1.00 96.69 72 GLY A CA 1
ATOM 562 C C . GLY A 1 72 ? -13.050 7.900 -3.436 1.00 96.69 72 GLY A C 1
ATOM 563 O O . GLY A 1 72 ? -14.190 7.830 -2.992 1.00 96.69 72 GLY A O 1
ATOM 564 N N . THR A 1 73 ? -12.254 6.833 -3.483 1.00 96.69 73 THR A N 1
ATOM 565 C CA . THR A 1 73 ? -12.623 5.472 -3.053 1.00 96.69 73 THR A CA 1
ATOM 566 C C . THR A 1 73 ? -12.096 5.126 -1.657 1.00 96.69 73 THR A C 1
ATOM 568 O O . THR A 1 73 ? -12.220 3.992 -1.200 1.00 96.69 73 THR A O 1
ATOM 571 N N . TYR A 1 74 ? -11.493 6.080 -0.942 1.00 96.19 74 TYR A N 1
ATOM 572 C CA . TYR A 1 74 ? -10.960 5.862 0.405 1.00 96.19 74 TYR A CA 1
ATOM 573 C C . TYR A 1 74 ? -12.069 5.816 1.460 1.00 96.19 74 TYR A C 1
ATOM 575 O O . TYR A 1 74 ? -12.752 6.811 1.700 1.00 96.19 74 TYR A O 1
ATOM 583 N N . ARG A 1 75 ? -12.176 4.694 2.185 1.00 94.38 75 ARG A N 1
ATOM 584 C CA . ARG A 1 75 ? -13.064 4.549 3.347 1.00 94.38 75 ARG A CA 1
ATOM 585 C C . ARG A 1 75 ? -12.248 4.366 4.635 1.00 94.38 75 ARG A C 1
ATOM 587 O O . ARG A 1 75 ? -11.524 3.371 4.768 1.00 94.38 75 ARG A O 1
ATOM 594 N N . PRO A 1 76 ? -12.349 5.291 5.610 1.00 90.12 76 PRO A N 1
ATOM 595 C CA . PRO A 1 76 ? -11.594 5.206 6.854 1.00 90.12 76 PRO A CA 1
ATOM 596 C C . PRO A 1 76 ? -12.105 4.076 7.758 1.00 90.12 76 PRO A C 1
ATOM 598 O O . PRO A 1 76 ? -13.293 3.770 7.798 1.00 90.12 76 PRO A O 1
ATOM 601 N N . LEU A 1 77 ? -11.199 3.504 8.557 1.00 84.62 77 LEU A N 1
ATOM 602 C CA . LEU A 1 77 ? -11.509 2.405 9.481 1.00 84.62 77 LEU A CA 1
ATOM 603 C C . LEU A 1 77 ? -12.535 2.794 10.560 1.00 84.62 77 LEU A C 1
ATOM 605 O O . LEU A 1 77 ? -13.298 1.947 11.013 1.00 84.62 77 LEU A O 1
ATOM 609 N N . ALA A 1 78 ? -12.563 4.069 10.965 1.00 76.12 78 ALA A N 1
ATOM 610 C CA . ALA A 1 78 ? -13.504 4.572 11.967 1.00 76.12 78 ALA A CA 1
ATOM 611 C C . ALA A 1 78 ? -14.963 4.507 11.490 1.00 76.12 78 ALA A C 1
ATOM 613 O O . ALA A 1 78 ? -15.830 4.150 12.279 1.00 76.12 78 ALA A O 1
ATOM 614 N N . ALA A 1 79 ? -15.214 4.751 10.197 1.00 62.28 79 ALA A N 1
ATOM 615 C CA . ALA A 1 79 ? -16.559 4.723 9.620 1.00 62.28 79 ALA A CA 1
ATOM 616 C C . ALA A 1 79 ? -17.208 3.327 9.676 1.00 62.28 79 ALA A C 1
ATOM 618 O O . ALA A 1 79 ? -18.428 3.214 9.679 1.00 62.28 79 ALA A O 1
ATOM 619 N N . VAL A 1 80 ? -16.399 2.265 9.754 1.00 58.22 80 VAL A N 1
ATOM 620 C CA . VAL A 1 80 ? -16.885 0.881 9.883 1.00 58.22 80 VAL A CA 1
ATOM 621 C C . VAL A 1 80 ? -17.331 0.565 11.307 1.00 58.22 80 VAL A C 1
ATOM 623 O O . VAL A 1 80 ? -18.294 -0.166 11.489 1.00 58.22 80 VAL A O 1
ATOM 626 N N . ARG A 1 81 ? -16.657 1.123 12.322 1.00 58.53 81 ARG A N 1
ATOM 627 C CA . ARG A 1 81 ? -16.981 0.866 13.739 1.00 58.53 81 ARG A CA 1
ATOM 628 C C . ARG A 1 81 ? -18.268 1.556 14.188 1.00 58.53 81 ARG A C 1
ATOM 630 O O . ARG A 1 81 ? -18.801 1.189 15.220 1.00 58.53 81 ARG A O 1
ATOM 637 N N . THR A 1 82 ? -18.724 2.558 13.445 1.00 57.12 82 THR A N 1
ATOM 638 C CA . THR A 1 82 ? -19.972 3.295 13.694 1.00 57.12 82 THR A CA 1
ATOM 639 C C . THR A 1 82 ? -21.174 2.736 12.931 1.00 57.12 82 THR A C 1
ATOM 641 O O . THR A 1 82 ? -22.289 3.180 13.173 1.00 57.12 82 THR A O 1
ATOM 644 N N . ALA A 1 83 ? -20.954 1.814 11.990 1.00 52.53 83 ALA A N 1
ATOM 645 C CA . ALA A 1 83 ? -22.001 1.194 11.172 1.00 52.53 83 ALA A CA 1
ATOM 646 C C . ALA A 1 83 ? -22.334 -0.253 11.602 1.00 52.53 83 ALA A C 1
ATOM 648 O O . ALA A 1 83 ? -23.130 -0.915 10.939 1.00 52.53 83 ALA A O 1
ATOM 649 N N . GLN A 1 84 ? -21.709 -0.735 12.682 1.00 44.03 84 GLN A N 1
ATOM 650 C CA . GLN A 1 84 ? -22.047 -1.966 13.407 1.00 44.03 84 GLN A CA 1
ATOM 651 C C . GLN A 1 84 ? -22.634 -1.595 14.764 1.00 44.03 84 GLN A C 1
ATOM 653 O O . GLN A 1 84 ? -23.489 -2.368 15.243 1.00 44.03 84 GLN A O 1
#

Foldseek 3Di:
DVVVVVVPDDPVVVVVVVVVVVVLVVLVCCLPPPDDDPPDPSVQLNVLVVVVVVVQQASPDNPDCPVRVVVVRHDGPVVVVVVD

Secondary structure (DSSP, 8-state):
-HHHHHHHS-HHHHHHHHHHHHHHHHHHHHHHHS-PPTTSTTHHHHHHHHHHHTT-S----SS-SHHHHHTT----HHHHHT--

Sequence (84 aa):
MFGALFLVLPAGVLAGLALGYLAYIAAHHAVHHWRIAPGHLLYGLKIRHAMHHRGDEVNFGVITTAWDRVFGTYRPLAAVRTAQ

pLDDT: mean 88.03, std 14.47, range [44.03, 98.38]

Radius of gyration: 15.79 Å; chains: 1; bounding box: 38×26×43 Å